Protein AF-A0A3B9YWQ5-F1 (afdb_monomer)

Structure (mmCIF, N/CA/C/O backbone):
data_AF-A0A3B9YWQ5-F1
#
_entry.id   AF-A0A3B9YWQ5-F1
#
loop_
_atom_site.group_PDB
_atom_site.id
_atom_site.type_symbol
_atom_site.label_atom_id
_atom_site.label_alt_id
_atom_site.label_comp_id
_atom_site.label_asym_id
_atom_site.label_entity_id
_atom_site.label_seq_id
_atom_site.pdbx_PDB_ins_code
_atom_site.Cartn_x
_atom_site.Cartn_y
_atom_site.Cartn_z
_atom_site.occupancy
_atom_site.B_iso_or_equiv
_atom_site.auth_seq_id
_atom_site.auth_comp_id
_atom_site.auth_asym_id
_atom_site.auth_atom_id
_atom_site.pdbx_PDB_model_num
ATOM 1 N N . MET A 1 1 ? -6.823 3.991 -15.398 1.00 56.53 1 MET A N 1
ATOM 2 C CA . MET A 1 1 ? -6.023 3.586 -14.223 1.00 56.53 1 MET A CA 1
ATOM 3 C C . MET A 1 1 ? -4.912 4.596 -13.905 1.00 56.53 1 MET A C 1
ATOM 5 O O . MET A 1 1 ? -4.985 5.203 -12.850 1.00 56.53 1 MET A O 1
ATOM 9 N N . LEU A 1 2 ? -3.981 4.933 -14.814 1.00 59.31 2 LEU A N 1
ATOM 10 C CA . LEU A 1 2 ? -2.810 5.796 -14.502 1.00 59.31 2 LEU A CA 1
ATOM 11 C C . LEU A 1 2 ? -3.069 7.268 -14.084 1.00 59.31 2 LEU A C 1
ATOM 13 O O . LEU A 1 2 ? -2.162 7.920 -13.563 1.00 59.31 2 LEU A O 1
ATOM 17 N N . TYR A 1 3 ? -4.261 7.825 -14.315 1.00 56.19 3 TYR A N 1
ATOM 18 C CA . TYR A 1 3 ? -4.579 9.223 -13.972 1.00 56.19 3 TYR A CA 1
ATOM 19 C C . TYR A 1 3 ? -4.805 9.450 -12.472 1.00 56.19 3 TYR A C 1
ATOM 21 O O . TYR A 1 3 ? -4.777 10.598 -12.041 1.00 56.19 3 TYR A O 1
ATOM 29 N N . LYS A 1 4 ? -4.998 8.382 -11.686 1.00 71.00 4 LYS A N 1
ATOM 30 C CA . LYS A 1 4 ? -5.155 8.483 -10.232 1.00 71.00 4 LYS A CA 1
ATOM 31 C C . LYS A 1 4 ? -3.826 8.685 -9.502 1.00 71.00 4 LYS A C 1
ATOM 33 O O . LYS A 1 4 ? -3.836 9.251 -8.422 1.00 71.00 4 LYS A O 1
ATOM 38 N N . PHE A 1 5 ? -2.703 8.274 -10.090 1.00 80.94 5 PHE A N 1
ATOM 39 C CA . PHE A 1 5 ? -1.398 8.373 -9.442 1.00 80.94 5 PHE A CA 1
ATOM 40 C C . PHE A 1 5 ? -0.814 9.788 -9.472 1.00 80.94 5 PHE A C 1
ATOM 42 O O . PHE A 1 5 ? -0.883 10.456 -10.519 1.00 80.94 5 PHE A O 1
ATOM 49 N N . PRO A 1 6 ? -0.097 10.188 -8.406 1.00 86.69 6 PRO A N 1
ATOM 50 C CA . PRO A 1 6 ? 0.870 11.271 -8.488 1.00 86.69 6 PRO A CA 1
ATOM 51 C C . PRO A 1 6 ? 1.953 10.961 -9.537 1.00 86.69 6 PRO A C 1
ATOM 53 O O . PRO A 1 6 ? 2.222 9.789 -9.827 1.00 86.69 6 PRO A O 1
ATOM 56 N N . PRO A 1 7 ? 2.619 11.983 -10.107 1.00 87.00 7 PRO A N 1
ATOM 57 C CA . PRO A 1 7 ? 3.565 11.793 -11.209 1.00 87.00 7 PRO A CA 1
ATOM 58 C C . PRO A 1 7 ? 4.675 10.764 -10.941 1.00 87.00 7 PRO A C 1
ATOM 60 O O . PRO A 1 7 ? 5.024 10.020 -11.854 1.00 87.00 7 PRO A O 1
ATOM 63 N N . ALA A 1 8 ? 5.193 10.691 -9.710 1.00 85.94 8 ALA A N 1
ATOM 64 C CA . ALA A 1 8 ? 6.236 9.736 -9.326 1.00 85.94 8 ALA A CA 1
ATOM 65 C C . ALA A 1 8 ? 5.737 8.279 -9.376 1.00 85.94 8 ALA A C 1
ATOM 67 O O . ALA A 1 8 ? 6.313 7.455 -10.081 1.00 85.94 8 ALA A O 1
ATOM 68 N N . ALA A 1 9 ? 4.607 7.985 -8.723 1.00 89.81 9 ALA A N 1
ATOM 69 C CA . ALA A 1 9 ? 3.995 6.653 -8.728 1.00 89.81 9 ALA A CA 1
ATOM 70 C C . ALA A 1 9 ? 3.585 6.199 -10.140 1.00 89.81 9 ALA A C 1
ATOM 72 O O . ALA A 1 9 ? 3.694 5.025 -10.488 1.00 89.81 9 ALA A O 1
ATOM 73 N N . ARG A 1 10 ? 3.181 7.139 -11.005 1.00 92.06 10 ARG A N 1
ATOM 74 C CA . ARG A 1 10 ? 2.845 6.826 -12.399 1.00 92.06 10 ARG A CA 1
ATOM 75 C C . ARG A 1 10 ? 4.032 6.249 -13.172 1.00 92.06 10 ARG A C 1
ATOM 77 O O . ARG A 1 10 ? 3.827 5.350 -13.982 1.00 92.06 10 ARG A O 1
ATOM 84 N N . GLN A 1 11 ? 5.245 6.761 -12.958 1.00 90.75 11 GLN A N 1
ATOM 85 C CA . GLN A 1 11 ? 6.432 6.260 -13.659 1.00 90.75 11 GLN A CA 1
ATOM 86 C C . GLN A 1 11 ? 6.762 4.824 -13.246 1.00 90.75 11 GLN A C 1
ATOM 88 O O . GLN A 1 11 ? 7.055 4.005 -14.112 1.00 90.75 11 GLN A O 1
ATOM 93 N N . MET A 1 12 ? 6.622 4.507 -11.958 1.00 93.75 12 MET A N 1
ATOM 94 C CA . MET A 1 12 ? 6.827 3.159 -11.416 1.00 93.75 12 MET A CA 1
ATOM 95 C C . MET A 1 12 ? 5.827 2.167 -12.026 1.00 93.75 12 MET A C 1
ATOM 97 O O . MET A 1 12 ? 6.223 1.132 -12.555 1.00 93.75 12 MET A O 1
ATOM 101 N N . ALA A 1 13 ? 4.540 2.538 -12.065 1.00 92.06 13 ALA A N 1
ATOM 102 C CA . ALA A 1 13 ? 3.491 1.725 -12.682 1.00 92.06 13 ALA A CA 1
ATOM 103 C C . ALA A 1 13 ? 3.719 1.496 -14.189 1.00 92.06 13 ALA A C 1
ATOM 105 O O . ALA A 1 13 ? 3.474 0.404 -14.688 1.00 92.06 13 ALA A O 1
ATOM 106 N N . ILE A 1 14 ? 4.202 2.509 -14.923 1.00 91.56 14 ILE A N 1
ATOM 107 C CA . ILE A 1 14 ? 4.552 2.365 -16.349 1.00 91.56 14 ILE A CA 1
ATOM 108 C C . ILE A 1 14 ? 5.772 1.454 -16.528 1.00 91.56 14 ILE A C 1
ATOM 110 O O . ILE A 1 14 ? 5.808 0.663 -17.467 1.00 91.56 14 ILE A O 1
ATOM 114 N N . ALA A 1 15 ? 6.769 1.565 -15.648 1.00 92.62 15 ALA A N 1
ATOM 115 C CA . ALA A 1 15 ? 7.960 0.724 -15.678 1.00 92.62 15 ALA A CA 1
ATOM 116 C C . ALA A 1 15 ? 7.677 -0.727 -15.251 1.00 92.62 15 ALA A C 1
ATOM 118 O O . ALA A 1 15 ? 8.461 -1.615 -15.580 1.00 92.62 15 ALA A O 1
ATOM 119 N N . GLY A 1 16 ? 6.587 -0.967 -14.511 1.00 94.00 16 GLY A N 1
ATOM 120 C CA . GLY A 1 16 ? 6.260 -2.270 -13.926 1.00 94.00 16 GLY A CA 1
ATOM 121 C C . GLY A 1 16 ? 7.255 -2.714 -12.848 1.00 94.00 16 GLY A C 1
ATOM 122 O O . GLY A 1 16 ? 7.347 -3.908 -12.548 1.00 94.00 16 GLY A O 1
ATOM 123 N N . ARG A 1 17 ? 8.014 -1.761 -12.289 1.00 95.81 17 ARG A N 1
ATOM 124 C CA . ARG A 1 17 ? 9.094 -1.988 -11.328 1.00 95.81 17 ARG A CA 1
ATOM 125 C C . ARG A 1 17 ? 9.033 -0.992 -10.176 1.00 95.81 17 ARG A C 1
ATOM 127 O O . 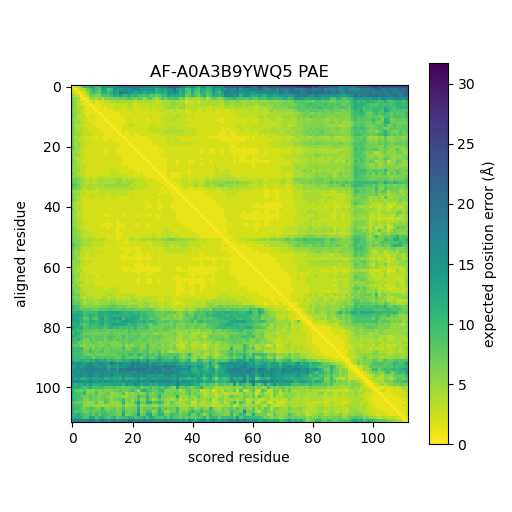ARG A 1 17 ? 8.726 0.178 -10.390 1.00 95.81 17 ARG A O 1
ATOM 134 N N . ILE A 1 18 ? 9.399 -1.454 -8.980 1.00 96.88 18 ILE A N 1
ATOM 135 C CA . ILE A 1 18 ? 9.614 -0.609 -7.796 1.00 96.88 18 ILE A CA 1
ATOM 136 C C . ILE A 1 18 ? 11.00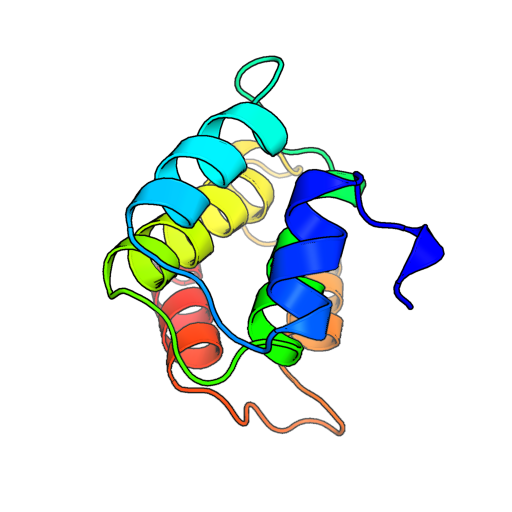2 -0.911 -7.227 1.00 96.88 18 ILE A C 1
ATOM 138 O O . ILE A 1 18 ? 11.271 -2.029 -6.802 1.00 96.88 18 ILE A O 1
ATOM 142 N N . THR A 1 19 ? 11.890 0.078 -7.223 1.00 97.19 19 THR A N 1
ATOM 143 C CA . THR A 1 19 ? 13.231 -0.010 -6.623 1.00 97.19 19 THR A CA 1
ATOM 144 C C . THR A 1 19 ? 13.228 0.414 -5.151 1.00 97.19 19 THR A C 1
ATOM 146 O O . THR A 1 19 ? 12.255 0.984 -4.660 1.00 97.19 19 THR A O 1
ATOM 149 N N . SER A 1 20 ? 14.334 0.205 -4.435 1.00 96.12 20 SER A N 1
ATOM 150 C CA . SER A 1 20 ? 14.491 0.683 -3.053 1.00 96.12 20 SER A CA 1
ATOM 151 C C . SER A 1 20 ? 14.296 2.203 -2.910 1.00 96.12 20 SER A C 1
ATOM 153 O O . SER A 1 20 ? 13.673 2.664 -1.954 1.00 96.12 20 SER A O 1
ATOM 155 N 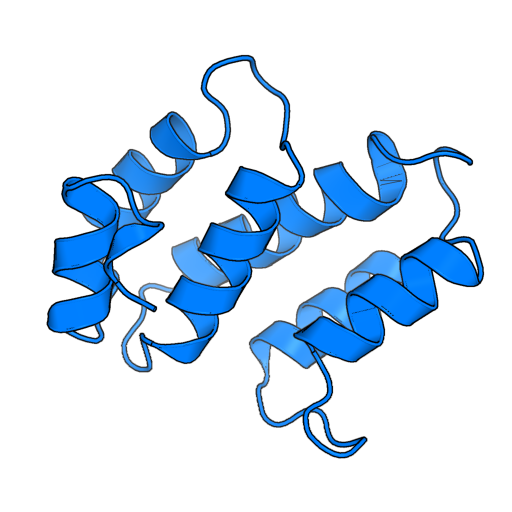N . ASP A 1 21 ? 14.777 2.992 -3.876 1.00 96.38 21 ASP A N 1
ATOM 156 C CA . ASP A 1 21 ? 14.621 4.455 -3.879 1.00 96.38 21 ASP A CA 1
ATOM 157 C C . ASP A 1 21 ? 13.167 4.868 -4.153 1.00 96.38 21 ASP A C 1
ATOM 159 O O . ASP A 1 21 ? 12.659 5.842 -3.578 1.00 96.38 21 ASP A O 1
ATOM 163 N N . ASP A 1 22 ? 12.465 4.089 -4.979 1.00 96.94 22 ASP A N 1
ATOM 164 C CA . ASP A 1 22 ? 11.034 4.267 -5.211 1.00 96.94 22 ASP A CA 1
ATOM 165 C C . ASP A 1 22 ? 10.245 4.020 -3.922 1.00 96.94 22 ASP A C 1
ATOM 167 O O . ASP A 1 22 ? 9.372 4.819 -3.592 1.00 96.94 22 ASP A O 1
ATOM 171 N N . VAL A 1 23 ? 10.593 2.994 -3.132 1.00 96.69 23 VAL A N 1
ATOM 172 C CA . VAL A 1 23 ? 9.950 2.718 -1.831 1.00 96.69 23 VAL A CA 1
ATOM 173 C C . VAL A 1 23 ? 10.094 3.903 -0.870 1.00 96.69 23 VAL A C 1
ATOM 175 O O . VAL A 1 23 ? 9.123 4.292 -0.219 1.00 96.69 23 VAL A O 1
ATOM 178 N N . LEU A 1 24 ? 11.273 4.532 -0.800 1.00 95.50 24 LEU A N 1
ATOM 179 C CA . LEU A 1 24 ? 11.487 5.722 0.037 1.00 95.50 24 LEU A CA 1
ATOM 180 C C . LEU A 1 24 ? 10.641 6.915 -0.420 1.00 95.50 24 LEU A C 1
ATOM 182 O O . LEU A 1 24 ? 10.166 7.703 0.403 1.00 95.50 24 LEU A O 1
ATOM 186 N N . THR A 1 25 ? 10.451 7.051 -1.729 1.00 95.62 25 THR A N 1
ATOM 187 C CA . THR A 1 25 ? 9.585 8.076 -2.316 1.00 95.62 25 THR A CA 1
ATOM 188 C C . THR A 1 25 ? 8.117 7.785 -2.016 1.00 95.62 25 THR A C 1
ATOM 190 O O . THR A 1 25 ? 7.387 8.684 -1.599 1.00 95.62 25 THR A O 1
ATOM 193 N N . LEU A 1 26 ? 7.697 6.527 -2.159 1.00 95.94 26 LEU A N 1
ATOM 194 C CA . LEU A 1 26 ? 6.335 6.076 -1.897 1.00 95.94 26 LEU A CA 1
ATOM 195 C C . LEU A 1 26 ? 5.958 6.253 -0.428 1.00 95.94 26 LEU A C 1
ATOM 197 O O . LEU A 1 26 ? 4.882 6.773 -0.169 1.00 95.94 26 LEU A O 1
ATOM 201 N N . ARG A 1 27 ? 6.858 5.967 0.525 1.00 95.12 27 ARG A N 1
ATOM 202 C CA . ARG A 1 27 ? 6.622 6.242 1.957 1.00 95.12 27 ARG A CA 1
ATOM 203 C C . ARG A 1 27 ? 6.224 7.693 2.222 1.00 95.12 27 ARG A C 1
ATOM 205 O O . ARG A 1 27 ? 5.273 7.945 2.949 1.00 95.12 27 ARG A O 1
ATOM 212 N N . LYS A 1 28 ? 6.921 8.653 1.611 1.00 94.38 28 LYS A N 1
ATOM 213 C CA . LYS A 1 28 ? 6.613 10.087 1.774 1.00 94.38 28 LYS A CA 1
ATOM 214 C C . LYS A 1 28 ? 5.308 10.488 1.092 1.00 94.38 28 LYS A C 1
ATOM 216 O O . LYS A 1 28 ? 4.668 11.442 1.514 1.00 94.38 28 LYS A O 1
ATOM 221 N N . LEU A 1 29 ? 4.971 9.801 0.006 1.00 93.38 29 LEU A N 1
ATOM 222 C CA . LEU A 1 29 ? 3.803 10.088 -0.816 1.00 93.38 29 LEU A CA 1
ATOM 223 C C . LEU A 1 29 ? 2.518 9.545 -0.195 1.00 93.38 29 LEU A C 1
ATOM 225 O O . LEU A 1 29 ? 1.494 10.197 -0.345 1.00 93.38 29 LEU A O 1
ATOM 229 N N . VAL A 1 30 ? 2.577 8.385 0.465 1.00 94.00 30 VAL A N 1
ATOM 230 C CA . VAL A 1 30 ? 1.403 7.731 1.064 1.00 94.00 30 VAL A CA 1
ATOM 231 C C . VAL A 1 30 ? 1.171 8.111 2.524 1.00 94.00 30 VAL A C 1
ATOM 233 O O . VAL A 1 30 ? 0.060 7.935 2.986 1.00 94.00 30 VAL A O 1
ATOM 236 N N . TYR A 1 31 ? 2.173 8.673 3.216 1.00 93.38 31 TYR A N 1
ATOM 237 C CA . TYR A 1 31 ? 2.046 9.222 4.576 1.00 93.38 31 TYR A CA 1
ATOM 238 C C . TYR A 1 31 ? 2.360 10.732 4.647 1.00 93.38 31 TYR A C 1
ATOM 240 O O . TYR A 1 31 ? 3.197 11.147 5.460 1.00 93.38 31 TYR A O 1
ATOM 248 N N . PRO A 1 32 ? 1.754 11.599 3.817 1.00 91.94 32 PRO A N 1
ATOM 249 C CA . PRO A 1 32 ? 2.077 13.027 3.827 1.00 91.94 32 PRO A CA 1
ATOM 250 C C . PRO A 1 32 ? 1.719 13.708 5.160 1.00 91.94 32 PRO A C 1
ATOM 252 O O . PRO A 1 32 ? 2.355 14.692 5.538 1.00 91.94 32 PRO A O 1
ATOM 255 N N . ASP A 1 33 ? 0.730 13.178 5.882 1.00 90.81 33 ASP A N 1
ATOM 256 C CA . ASP A 1 33 ? 0.243 13.657 7.180 1.00 90.81 33 ASP A CA 1
ATOM 257 C C . ASP A 1 33 ? 0.408 12.617 8.310 1.00 90.81 33 ASP A C 1
ATOM 259 O O . ASP A 1 33 ? -0.100 12.804 9.419 1.00 90.81 33 ASP A O 1
ATOM 263 N N . GLY A 1 34 ? 1.141 11.530 8.043 1.00 92.31 34 GLY A N 1
ATOM 264 C CA . GLY A 1 34 ? 1.330 10.416 8.975 1.00 92.31 34 GLY A CA 1
ATOM 265 C C . GLY A 1 34 ? 0.145 9.449 9.066 1.00 92.31 34 GLY A C 1
ATOM 266 O O . GLY A 1 34 ? 0.151 8.589 9.943 1.00 92.31 34 GLY A O 1
ATOM 267 N N . LYS A 1 35 ? -0.855 9.568 8.187 1.00 93.94 35 LYS A N 1
ATOM 268 C CA . LYS A 1 35 ? -1.981 8.637 8.053 1.00 93.94 35 LYS A CA 1
ATOM 269 C C . LYS A 1 35 ? -2.086 8.130 6.616 1.00 93.94 35 LYS A C 1
ATOM 271 O O . LYS A 1 35 ? -1.385 8.617 5.739 1.00 93.94 35 LYS A O 1
ATOM 276 N N . ILE A 1 36 ? -2.945 7.132 6.411 1.00 95.12 36 ILE A N 1
ATOM 277 C CA . ILE A 1 36 ? -3.273 6.585 5.094 1.00 95.12 36 ILE A CA 1
ATOM 278 C C . ILE A 1 36 ? -4.741 6.899 4.817 1.00 95.12 36 ILE A C 1
ATOM 280 O O . ILE A 1 36 ? -5.644 6.435 5.505 1.00 95.12 36 ILE A O 1
ATOM 284 N N . SER A 1 37 ? -5.007 7.680 3.786 1.00 92.62 37 SER A N 1
ATOM 285 C CA . SER A 1 37 ? -6.351 7.862 3.254 1.00 92.62 37 SER A CA 1
ATOM 286 C C . SER A 1 37 ? -6.753 6.688 2.360 1.00 92.62 37 SER A C 1
ATOM 288 O O . SER A 1 37 ? -5.915 5.970 1.811 1.00 92.62 37 SER A O 1
ATOM 290 N N . GLN A 1 38 ? -8.055 6.548 2.104 1.00 89.94 38 GLN A N 1
ATOM 291 C CA . GLN A 1 38 ? -8.557 5.560 1.143 1.00 89.94 38 GLN A CA 1
ATOM 292 C C . GLN A 1 38 ? -7.940 5.741 -0.255 1.00 89.94 38 GLN A C 1
ATOM 294 O O . GLN A 1 38 ? -7.668 4.766 -0.943 1.00 89.94 38 GLN A O 1
ATOM 299 N N . THR A 1 39 ? -7.665 6.984 -0.667 1.00 90.69 39 THR A N 1
ATOM 300 C CA . THR A 1 39 ? -7.033 7.251 -1.970 1.00 90.69 39 THR A CA 1
ATOM 301 C C . THR A 1 39 ? -5.589 6.744 -2.016 1.00 90.69 39 THR A C 1
ATOM 303 O O . THR A 1 39 ? -5.159 6.221 -3.041 1.00 90.69 39 THR A O 1
ATOM 306 N N . GLU A 1 40 ? -4.841 6.867 -0.919 1.00 93.94 40 GLU A N 1
ATOM 307 C CA . GLU A 1 40 ? -3.472 6.348 -0.827 1.00 93.94 40 GLU A CA 1
ATOM 308 C C . GLU A 1 40 ? -3.457 4.820 -0.748 1.00 93.94 40 GLU A C 1
ATOM 310 O O . GLU A 1 40 ? -2.641 4.190 -1.420 1.00 93.94 40 GLU A O 1
ATOM 315 N N . ALA A 1 41 ? -4.401 4.215 -0.020 1.00 92.12 41 ALA A N 1
ATOM 316 C CA . ALA A 1 41 ? -4.579 2.765 0.007 1.00 92.12 41 ALA A CA 1
ATOM 317 C C . ALA A 1 41 ? -4.883 2.201 -1.396 1.00 92.12 41 ALA A C 1
ATOM 319 O O . ALA A 1 41 ? -4.234 1.246 -1.829 1.00 92.12 41 ALA A O 1
ATOM 320 N N . ASP A 1 42 ? -5.785 2.842 -2.151 1.00 89.88 42 ASP A N 1
ATOM 321 C CA . ASP A 1 42 ? -6.071 2.486 -3.548 1.00 89.88 42 ASP A CA 1
ATOM 322 C C . ASP A 1 42 ? -4.795 2.542 -4.412 1.00 89.88 42 ASP A C 1
ATOM 324 O O . ASP A 1 42 ? -4.552 1.663 -5.240 1.00 89.88 42 ASP A O 1
ATOM 328 N N . TRP A 1 43 ? -3.941 3.559 -4.230 1.00 92.31 43 TRP A N 1
ATOM 329 C CA . TRP A 1 43 ? -2.677 3.651 -4.970 1.00 92.31 43 TRP A CA 1
ATOM 330 C C . TRP A 1 43 ? -1.722 2.508 -4.643 1.00 92.31 43 TRP A C 1
ATOM 332 O O . TRP A 1 43 ? -1.058 2.000 -5.548 1.00 92.31 43 TRP A O 1
ATOM 342 N N . ILE A 1 44 ? -1.646 2.105 -3.374 1.00 93.25 44 ILE A N 1
ATOM 343 C CA . ILE A 1 44 ? -0.794 1.000 -2.929 1.00 93.25 44 ILE A CA 1
ATOM 344 C C . ILE A 1 44 ? -1.234 -0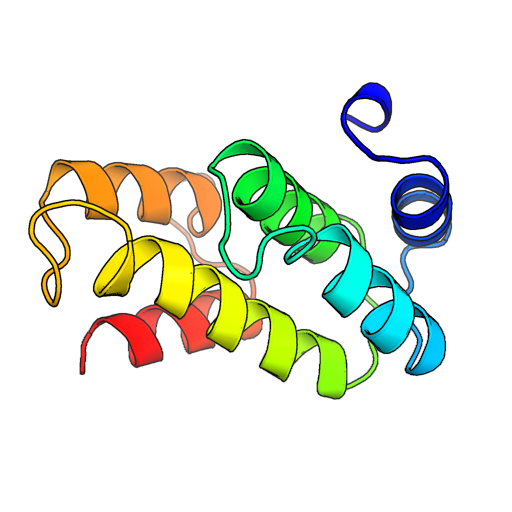.311 -3.594 1.00 93.25 44 ILE A C 1
ATOM 346 O O . ILE A 1 44 ? -0.389 -1.027 -4.136 1.00 93.25 44 ILE A O 1
ATOM 350 N N . PHE A 1 45 ? -2.540 -0.593 -3.644 1.00 90.88 45 PHE A N 1
ATOM 351 C CA . PHE A 1 45 ? -3.070 -1.763 -4.351 1.00 90.88 45 PHE A CA 1
ATOM 352 C C . PHE A 1 45 ? -2.806 -1.721 -5.859 1.00 90.88 45 PHE A C 1
ATOM 354 O O . PHE A 1 45 ? -2.314 -2.691 -6.435 1.00 90.88 45 PHE A O 1
ATOM 361 N N . GLU A 1 46 ? -3.077 -0.592 -6.509 1.00 89.69 46 GLU A N 1
ATOM 362 C CA . GLU A 1 46 ? -2.886 -0.457 -7.956 1.00 89.69 46 GLU A CA 1
ATOM 363 C C . GLU A 1 46 ? -1.402 -0.572 -8.355 1.00 89.69 46 GLU A C 1
ATOM 365 O O . GLU 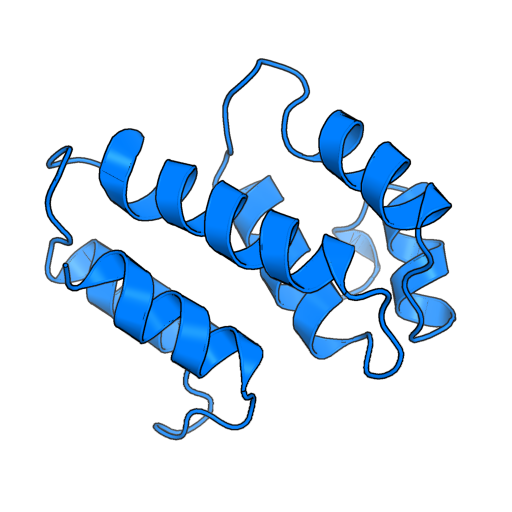A 1 46 ? -1.080 -1.189 -9.371 1.00 89.69 46 GLU A O 1
ATOM 370 N N . LEU A 1 47 ? -0.473 -0.042 -7.548 1.00 91.94 47 LEU A N 1
ATOM 371 C CA . LEU A 1 47 ? 0.970 -0.234 -7.750 1.00 91.94 47 LEU A CA 1
ATOM 372 C C . LEU A 1 47 ? 1.385 -1.691 -7.555 1.00 91.94 47 LEU A C 1
ATOM 374 O O . LEU A 1 47 ? 2.176 -2.218 -8.337 1.00 91.94 47 LEU A O 1
ATOM 378 N N . ASN A 1 48 ? 0.836 -2.352 -6.534 1.00 91.75 48 ASN A N 1
ATOM 379 C CA . ASN A 1 48 ? 1.084 -3.766 -6.281 1.00 91.75 48 ASN A CA 1
ATOM 380 C C . ASN A 1 48 ? 0.667 -4.631 -7.479 1.00 91.75 48 ASN A C 1
ATOM 382 O O . ASN A 1 48 ? 1.390 -5.562 -7.837 1.00 91.75 48 ASN A O 1
ATOM 386 N N . HIS A 1 49 ? -0.454 -4.286 -8.118 1.00 88.31 49 HIS A N 1
ATOM 387 C CA . HIS A 1 49 ? -0.945 -4.958 -9.318 1.00 88.31 49 HIS A CA 1
ATOM 388 C C . HIS A 1 49 ? -0.117 -4.633 -10.571 1.00 88.31 49 HIS A C 1
ATOM 390 O O . HIS A 1 49 ? 0.176 -5.523 -11.367 1.00 88.31 49 HIS A O 1
ATOM 396 N N . ALA A 1 50 ? 0.277 -3.370 -10.751 1.00 89.50 50 ALA A N 1
ATOM 397 C CA . ALA A 1 50 ? 1.018 -2.928 -11.931 1.00 89.50 50 ALA A CA 1
ATOM 398 C C . ALA A 1 50 ? 2.483 -3.402 -11.953 1.00 89.50 50 ALA A C 1
ATOM 400 O O . ALA A 1 50 ? 3.061 -3.543 -13.031 1.00 89.50 50 ALA A O 1
ATOM 401 N N . CYS A 1 51 ? 3.089 -3.637 -10.785 1.00 90.88 51 CYS A N 1
ATOM 402 C CA . CYS A 1 51 ? 4.515 -3.930 -10.661 1.00 90.88 51 CYS A CA 1
ATOM 403 C C . CYS A 1 51 ? 4.775 -5.376 -10.217 1.00 90.88 51 CYS A C 1
ATOM 405 O O . CYS A 1 51 ? 4.441 -5.769 -9.096 1.00 90.88 51 CYS A O 1
ATOM 407 N N . GLY A 1 52 ? 5.427 -6.146 -11.094 1.00 87.94 52 GLY A N 1
ATOM 408 C CA . GLY A 1 52 ? 5.845 -7.527 -10.825 1.00 87.94 52 GLY A CA 1
ATOM 409 C C . GLY A 1 52 ? 7.294 -7.666 -10.347 1.00 87.94 52 GLY A C 1
ATOM 410 O O . GLY A 1 52 ? 7.618 -8.648 -9.687 1.00 87.94 52 GLY A O 1
ATOM 411 N N . ASP A 1 53 ? 8.154 -6.691 -10.656 1.00 93.19 53 ASP A N 1
ATOM 412 C CA . ASP A 1 53 ? 9.566 -6.662 -10.253 1.00 93.19 53 ASP A CA 1
ATOM 413 C C . ASP A 1 53 ? 9.772 -5.593 -9.173 1.00 93.19 53 ASP A C 1
ATOM 415 O O . ASP A 1 53 ? 9.856 -4.400 -9.464 1.00 93.19 53 ASP A O 1
ATOM 419 N N . VAL A 1 54 ? 9.768 -6.002 -7.907 1.00 95.44 54 VAL A N 1
ATOM 420 C CA . VAL A 1 54 ? 9.764 -5.075 -6.771 1.00 95.44 54 VAL A CA 1
ATOM 421 C C . VAL A 1 54 ? 10.860 -5.410 -5.770 1.00 95.44 54 VAL A C 1
ATOM 423 O O . VAL A 1 54 ? 11.147 -6.577 -5.501 1.00 95.44 54 VAL A O 1
ATOM 426 N N . ASP A 1 55 ? 11.450 -4.371 -5.189 1.00 97.19 55 ASP A N 1
ATOM 427 C CA . ASP A 1 55 ? 12.3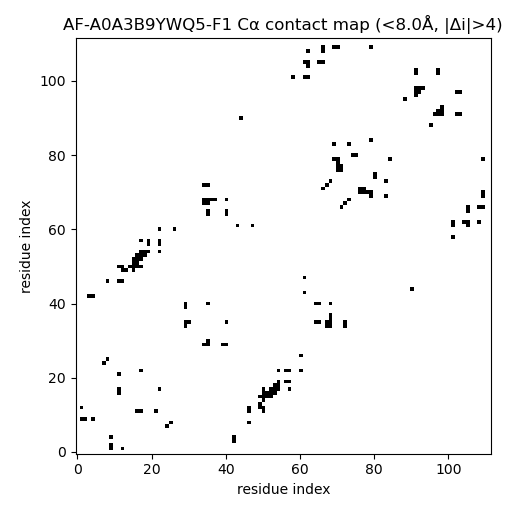46 -4.493 -4.047 1.00 97.19 55 ASP A CA 1
ATOM 428 C C . ASP A 1 55 ? 11.601 -5.082 -2.828 1.00 97.19 55 ASP A C 1
ATOM 430 O O . ASP A 1 55 ? 10.440 -4.728 -2.603 1.00 97.19 55 ASP A O 1
ATOM 434 N N . PRO A 1 56 ? 12.229 -5.936 -1.998 1.00 94.25 56 PRO A N 1
ATOM 435 C CA . PRO A 1 56 ? 11.585 -6.500 -0.810 1.00 94.25 56 PRO A CA 1
ATOM 436 C C . PRO A 1 56 ? 11.005 -5.462 0.161 1.00 94.25 56 PRO A C 1
ATOM 438 O O . PRO A 1 56 ? 9.995 -5.736 0.810 1.00 94.25 56 PRO A O 1
ATOM 441 N N . ALA A 1 57 ? 11.585 -4.258 0.240 1.00 95.44 57 ALA A N 1
ATOM 442 C CA . ALA A 1 57 ? 11.063 -3.182 1.080 1.00 95.44 57 ALA A CA 1
ATOM 443 C C . ALA A 1 57 ? 9.668 -2.700 0.638 1.00 95.44 57 ALA A C 1
ATOM 445 O O . ALA A 1 57 ? 8.934 -2.128 1.448 1.00 95.44 57 ALA A O 1
ATOM 446 N N . TRP A 1 58 ? 9.278 -2.952 -0.619 1.00 96.62 58 TRP A N 1
ATOM 447 C CA . TRP A 1 58 ? 7.917 -2.704 -1.092 1.00 96.62 58 TRP A CA 1
ATOM 448 C C . TRP A 1 58 ? 6.902 -3.577 -0.357 1.00 96.62 58 TRP A C 1
ATOM 450 O O . TRP A 1 58 ? 5.886 -3.056 0.087 1.00 96.62 58 TRP A O 1
ATOM 460 N N . SER A 1 59 ? 7.175 -4.876 -0.184 1.00 92.88 59 SER A N 1
ATOM 461 C CA . SER A 1 59 ? 6.264 -5.782 0.530 1.00 92.88 59 SER A CA 1
ATOM 462 C C . SER A 1 59 ? 6.057 -5.335 1.977 1.00 92.88 59 SER A C 1
ATOM 464 O O . SER A 1 59 ? 4.927 -5.307 2.454 1.00 92.88 59 SER A O 1
ATOM 466 N N . THR A 1 60 ? 7.127 -4.890 2.646 1.00 94.38 60 THR A N 1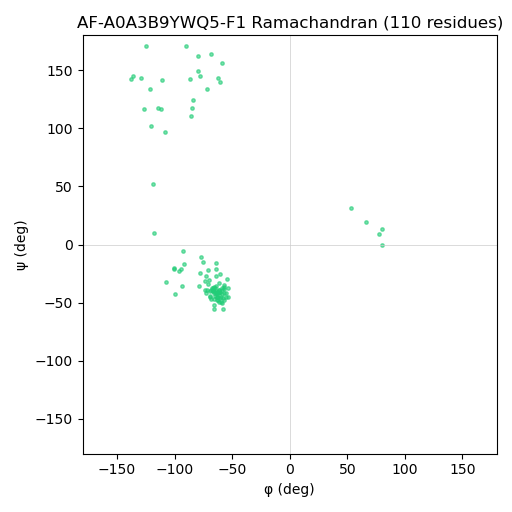
ATOM 467 C CA . THR A 1 60 ? 7.030 -4.318 3.996 1.00 94.38 60 THR A CA 1
ATOM 468 C C . THR A 1 60 ? 6.128 -3.086 4.021 1.00 94.38 60 THR A C 1
ATOM 470 O O . THR A 1 60 ? 5.219 -3.028 4.840 1.00 94.38 60 THR A O 1
ATOM 473 N N . LEU A 1 61 ? 6.333 -2.127 3.109 1.00 95.38 61 LEU A N 1
ATOM 474 C CA . LEU A 1 61 ? 5.484 -0.934 3.022 1.00 95.38 61 LEU A CA 1
ATOM 475 C C . LEU A 1 61 ? 4.023 -1.286 2.710 1.00 95.38 61 LEU A C 1
ATOM 477 O O . LEU A 1 61 ? 3.121 -0.694 3.291 1.00 95.38 61 LEU A O 1
ATOM 481 N N . PHE A 1 62 ? 3.795 -2.232 1.800 1.00 94.31 62 PHE A N 1
ATOM 482 C CA . PHE A 1 62 ? 2.462 -2.673 1.397 1.00 94.31 62 PHE A CA 1
ATOM 483 C C . PHE A 1 62 ? 1.667 -3.206 2.594 1.00 94.31 62 PHE A C 1
ATOM 485 O O . PHE A 1 62 ? 0.545 -2.763 2.830 1.00 94.31 62 PHE A O 1
ATOM 492 N N . VAL A 1 63 ? 2.262 -4.115 3.371 1.00 92.94 63 VAL A N 1
ATOM 493 C CA . VAL A 1 63 ? 1.612 -4.704 4.550 1.00 92.94 63 VAL A CA 1
ATOM 494 C C . VAL A 1 63 ? 1.435 -3.665 5.657 1.00 92.94 63 VAL A C 1
ATOM 496 O O . VAL A 1 63 ? 0.341 -3.549 6.201 1.00 9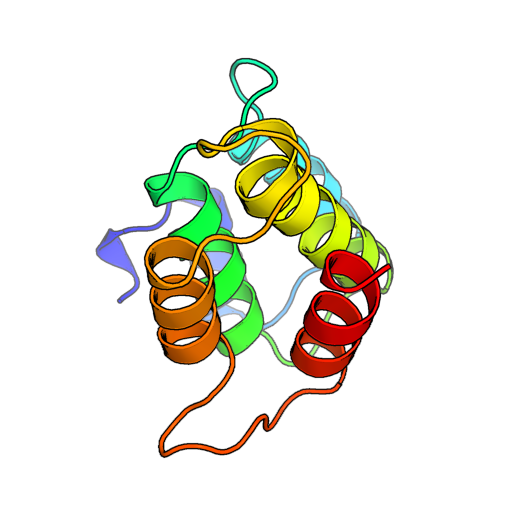2.94 63 VAL A O 1
ATOM 499 N N . GLU A 1 64 ? 2.475 -2.884 5.961 1.00 94.06 64 GLU A N 1
ATOM 500 C CA . GLU A 1 64 ? 2.458 -1.846 7.002 1.00 94.06 64 GLU A CA 1
ATOM 501 C C . GLU A 1 64 ? 1.355 -0.811 6.746 1.00 94.06 64 GLU A C 1
ATOM 503 O O . GLU A 1 64 ? 0.459 -0.643 7.570 1.00 94.06 64 GLU A O 1
ATOM 508 N N . ALA A 1 65 ? 1.352 -0.185 5.567 1.00 95.06 65 ALA A N 1
ATOM 509 C CA . ALA A 1 65 ? 0.419 0.892 5.250 1.00 95.06 65 ALA A CA 1
ATOM 510 C C . ALA A 1 65 ? -1.035 0.433 5.176 1.00 95.06 65 ALA A C 1
ATOM 512 O O . ALA A 1 65 ? -1.936 1.130 5.646 1.00 95.06 65 ALA A O 1
ATOM 513 N N . LEU A 1 66 ? -1.284 -0.749 4.616 1.00 93.69 66 LEU A N 1
ATOM 514 C CA . LEU A 1 66 ? -2.643 -1.271 4.549 1.00 93.69 66 LEU A CA 1
ATOM 515 C C . LEU A 1 66 ? -3.127 -1.762 5.915 1.00 93.69 66 LEU A C 1
ATOM 517 O O . LEU A 1 66 ? -4.305 -1.601 6.211 1.00 93.69 66 LEU A O 1
ATOM 521 N N . THR A 1 67 ? -2.244 -2.265 6.781 1.00 90.19 67 THR A N 1
ATOM 522 C CA . THR A 1 67 ? -2.598 -2.581 8.175 1.00 90.19 67 THR A CA 1
ATOM 523 C C . THR A 1 67 ? -2.933 -1.312 8.952 1.00 90.19 67 THR A C 1
ATOM 525 O O . THR A 1 67 ? -3.982 -1.250 9.594 1.00 90.19 67 THR A O 1
ATOM 528 N N . ASP A 1 68 ? -2.110 -0.267 8.834 1.00 92.31 68 ASP A N 1
ATOM 529 C CA . ASP A 1 68 ? -2.376 1.033 9.450 1.00 92.31 68 ASP A CA 1
ATOM 530 C C . ASP A 1 68 ? -3.739 1.583 9.041 1.00 92.31 68 ASP A C 1
ATOM 532 O O . ASP A 1 68 ? -4.502 2.052 9.886 1.00 92.31 68 ASP A O 1
ATOM 536 N N . PHE A 1 69 ? -4.062 1.503 7.753 1.00 92.25 69 PHE A N 1
ATOM 537 C CA . PHE A 1 69 ? -5.351 1.938 7.242 1.00 92.25 69 PHE A CA 1
ATOM 538 C C . PHE A 1 69 ? -6.506 1.076 7.771 1.00 92.25 69 PHE A C 1
ATOM 540 O O . PHE A 1 69 ? -7.453 1.595 8.364 1.00 92.25 69 PHE A O 1
ATOM 547 N N . LEU A 1 70 ? -6.424 -0.242 7.572 1.00 87.75 70 LEU A N 1
ATOM 548 C CA . LEU A 1 70 ? -7.533 -1.171 7.794 1.00 87.75 70 LEU A CA 1
ATOM 549 C C . LEU A 1 70 ? -7.831 -1.424 9.267 1.00 87.75 70 LEU A C 1
ATOM 551 O O . LEU A 1 70 ? -8.996 -1.551 9.635 1.00 87.75 70 LEU A O 1
ATOM 555 N N . VAL A 1 71 ? -6.786 -1.524 10.083 1.00 86.44 71 VAL A N 1
ATOM 556 C CA . VAL A 1 71 ? -6.886 -1.944 11.481 1.00 86.44 71 VAL A CA 1
ATOM 557 C C . VAL A 1 71 ? -6.862 -0.737 12.408 1.00 86.44 71 VAL A C 1
ATOM 559 O O . VAL A 1 71 ? -7.639 -0.684 13.356 1.00 86.44 71 VAL A O 1
ATOM 562 N N . TYR A 1 72 ? -5.990 0.243 12.163 1.00 87.25 72 TYR A N 1
ATOM 563 C CA . TYR A 1 72 ? -5.768 1.327 13.126 1.00 87.25 72 TYR A CA 1
ATOM 564 C C . TYR A 1 72 ? -6.496 2.633 12.793 1.00 87.25 72 TYR A C 1
ATOM 566 O O . TYR A 1 72 ? -6.702 3.448 13.693 1.00 87.25 72 TYR A O 1
ATOM 574 N N . GLN A 1 73 ? -6.894 2.855 11.538 1.00 89.88 73 GLN A N 1
ATOM 575 C CA . GLN A 1 73 ? -7.538 4.107 11.120 1.00 89.88 73 GLN A CA 1
ATOM 576 C C . GLN A 1 73 ? -9.033 3.965 10.837 1.00 89.88 73 GLN A C 1
ATOM 578 O O . GLN A 1 73 ? -9.775 4.919 11.081 1.00 89.88 73 GLN A O 1
ATOM 583 N N . MET A 1 74 ? -9.487 2.810 10.344 1.00 86.00 74 MET A N 1
ATOM 584 C CA . MET A 1 74 ? -10.912 2.553 10.150 1.00 86.00 74 MET A CA 1
ATOM 585 C C . MET A 1 74 ? -11.615 2.167 11.452 1.00 86.00 74 MET A C 1
ATOM 587 O O . MET A 1 74 ? -11.034 1.560 12.348 1.00 86.00 74 MET A O 1
ATOM 591 N N . GLU A 1 75 ? -12.898 2.517 11.540 1.00 79.81 75 GLU A N 1
ATOM 592 C CA . GLU A 1 75 ? -13.758 2.093 12.641 1.00 79.81 75 GLU A CA 1
ATOM 593 C C . GLU A 1 75 ? -14.391 0.722 12.337 1.00 79.81 75 GLU A C 1
ATOM 595 O O . GLU A 1 75 ? -14.791 0.474 11.192 1.00 79.81 75 GLU A O 1
ATOM 600 N N . PRO A 1 76 ? -14.546 -0.157 13.343 1.00 83.62 76 PRO A N 1
ATOM 601 C CA . PRO A 1 76 ? -14.000 -0.050 14.698 1.00 83.62 76 PRO A CA 1
ATOM 602 C C . PRO A 1 76 ? -12.478 -0.268 14.724 1.00 83.62 76 PRO A C 1
ATOM 604 O O . PRO A 1 76 ? -11.983 -1.239 14.161 1.00 83.62 76 PRO A O 1
ATOM 607 N N . GLN A 1 77 ? -11.736 0.590 15.428 1.00 79.69 77 GLN A N 1
ATOM 608 C CA . GLN A 1 77 ? -10.281 0.421 15.540 1.00 79.69 77 GLN A CA 1
ATOM 609 C C . GLN A 1 77 ?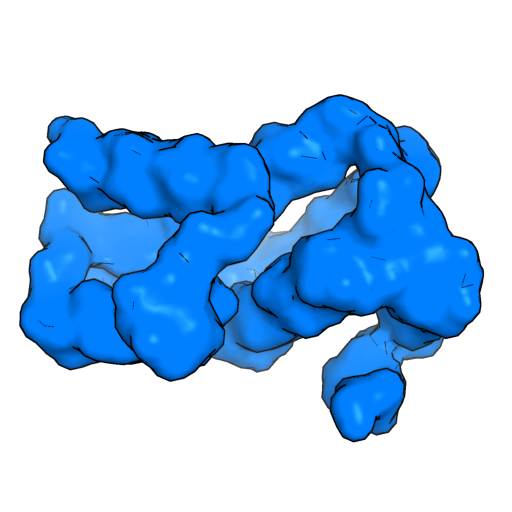 -9.906 -0.915 16.201 1.00 79.69 77 GLN A C 1
ATOM 611 O O . GLN A 1 77 ? -10.511 -1.337 17.189 1.00 79.69 77 GLN A O 1
ATOM 616 N N . GLY A 1 78 ? -8.867 -1.562 15.678 1.00 77.00 78 GLY A N 1
ATOM 617 C CA . GLY A 1 78 ? -8.353 -2.849 16.145 1.00 77.00 78 GLY A CA 1
ATOM 618 C C . GLY A 1 78 ? -9.142 -4.064 15.656 1.00 77.00 78 GLY A C 1
ATOM 619 O O . GLY A 1 78 ? -8.772 -5.183 15.995 1.00 77.00 78 GLY A O 1
ATOM 620 N N . TYR A 1 79 ? -10.208 -3.867 14.874 1.00 76.69 79 TYR A N 1
ATOM 621 C CA . TYR A 1 79 ? -11.025 -4.947 14.333 1.00 76.69 79 TYR A CA 1
ATOM 622 C C . TYR A 1 79 ? -11.386 -4.677 12.875 1.00 76.69 79 TYR A C 1
ATOM 624 O O . TYR A 1 79 ? -11.721 -3.563 12.481 1.00 76.69 79 TYR A O 1
ATOM 632 N N . LEU A 1 80 ? -11.406 -5.733 12.069 1.00 80.00 80 LEU A N 1
ATOM 633 C CA . LEU A 1 80 ? -11.949 -5.653 10.723 1.00 80.00 80 LEU A CA 1
ATOM 634 C C . LEU A 1 80 ? -13.468 -5.879 10.789 1.00 80.00 80 LEU A C 1
ATOM 636 O O . LEU A 1 80 ? -13.914 -6.982 11.100 1.00 80.00 80 LEU A O 1
ATOM 640 N N . SER A 1 81 ? -14.266 -4.838 10.537 1.00 82.44 81 SER A N 1
ATOM 641 C CA . SER A 1 81 ? -15.720 -4.985 10.363 1.00 82.44 81 SER A CA 1
ATOM 642 C C . SER A 1 81 ? -16.051 -5.736 9.070 1.00 82.44 81 SER A C 1
ATOM 644 O O . SER A 1 81 ? -15.219 -5.813 8.165 1.00 82.44 81 SER A O 1
ATOM 646 N N . ASP A 1 82 ? -17.285 -6.231 8.942 1.00 82.50 82 ASP A N 1
ATOM 647 C CA . ASP A 1 82 ? -17.758 -6.886 7.712 1.00 82.50 82 ASP A CA 1
ATOM 648 C C . ASP A 1 82 ? -17.640 -5.970 6.479 1.00 82.50 82 ASP A C 1
ATOM 650 O O . ASP A 1 82 ? -17.284 -6.427 5.388 1.00 82.50 82 ASP A O 1
ATOM 654 N N . ASP A 1 83 ? -17.876 -4.667 6.653 1.00 81.69 83 ASP A N 1
ATOM 655 C CA . ASP A 1 83 ? -17.742 -3.670 5.587 1.00 81.69 83 ASP A CA 1
ATOM 656 C C . ASP A 1 83 ? -16.269 -3.469 5.192 1.00 81.69 83 ASP A C 1
ATOM 658 O O . ASP A 1 83 ? -15.934 -3.492 4.003 1.00 81.69 83 ASP A O 1
ATOM 662 N N . ASN A 1 84 ? -15.365 -3.354 6.172 1.00 81.25 84 ASN A N 1
ATOM 663 C CA . ASN A 1 84 ? -13.925 -3.209 5.926 1.00 81.25 84 ASN A CA 1
ATOM 664 C C . ASN A 1 84 ? -13.337 -4.487 5.303 1.00 81.25 84 ASN A C 1
ATOM 666 O O . ASN A 1 84 ? -12.491 -4.418 4.409 1.00 81.25 84 ASN A O 1
ATOM 670 N N . ALA A 1 85 ? -13.819 -5.658 5.729 1.00 83.62 85 ALA A N 1
ATOM 671 C CA . ALA A 1 85 ? -13.459 -6.949 5.157 1.00 83.62 85 ALA A CA 1
ATOM 672 C C . ALA A 1 85 ? -13.940 -7.071 3.710 1.00 83.62 85 ALA A C 1
ATOM 674 O O . ALA A 1 85 ? -13.174 -7.483 2.842 1.00 83.62 85 ALA A O 1
ATOM 675 N N . SER A 1 86 ? -15.175 -6.655 3.423 1.00 82.75 86 SER A N 1
ATOM 676 C CA . SER A 1 86 ? -15.718 -6.635 2.061 1.00 82.75 86 SER A CA 1
ATOM 677 C C . SER A 1 86 ? -14.907 -5.714 1.146 1.00 82.75 86 SER A C 1
ATOM 679 O O . SER A 1 86 ? -14.609 -6.079 0.006 1.00 82.75 86 SER A O 1
ATOM 681 N N . TRP A 1 87 ? -14.492 -4.550 1.653 1.00 83.06 87 TRP A N 1
ATOM 682 C CA . TRP A 1 87 ? -13.611 -3.634 0.930 1.00 83.06 87 TRP A CA 1
ATOM 683 C C . TRP A 1 87 ? -12.232 -4.248 0.648 1.00 83.06 87 TRP A C 1
ATOM 685 O O . TRP A 1 87 ? -11.749 -4.167 -0.484 1.00 83.06 87 TRP A O 1
ATOM 695 N N . LEU A 1 88 ? -11.624 -4.905 1.645 1.00 83.50 88 LEU A N 1
ATOM 696 C CA . LEU A 1 88 ? -10.336 -5.586 1.499 1.00 83.50 88 LEU A CA 1
ATOM 697 C C . LEU A 1 88 ? -10.426 -6.707 0.462 1.00 83.50 88 LEU A C 1
ATOM 699 O O . LEU A 1 88 ? -9.620 -6.747 -0.463 1.00 83.50 88 LEU A O 1
ATOM 703 N N . ILE A 1 89 ? -11.434 -7.576 0.573 1.00 82.25 89 ILE A N 1
ATOM 704 C CA . ILE A 1 89 ? -11.679 -8.682 -0.361 1.00 82.25 89 ILE A CA 1
ATOM 705 C C . ILE A 1 89 ? -11.800 -8.161 -1.796 1.00 82.25 89 ILE A C 1
ATOM 707 O O . ILE A 1 89 ? -11.211 -8.750 -2.695 1.00 82.25 89 ILE A O 1
ATOM 711 N N . GLY A 1 90 ? -12.490 -7.037 -2.016 1.00 79.94 90 GLY A N 1
ATOM 712 C CA . GLY A 1 90 ? -12.593 -6.422 -3.343 1.00 79.94 90 GLY A CA 1
ATOM 713 C C . GLY A 1 90 ? -11.251 -5.996 -3.952 1.00 79.94 90 GLY A C 1
ATOM 714 O O . GLY A 1 90 ? -11.135 -5.941 -5.174 1.00 79.94 90 GLY A O 1
ATOM 715 N N . HIS A 1 91 ? -10.241 -5.730 -3.119 1.00 77.62 91 HIS A N 1
ATOM 716 C CA . HIS A 1 91 ? -8.894 -5.361 -3.553 1.00 77.62 91 HIS A CA 1
ATOM 717 C C . HIS A 1 91 ? -7.932 -6.548 -3.667 1.00 77.62 91 HIS A C 1
ATOM 719 O O . HIS A 1 91 ? -7.098 -6.553 -4.569 1.00 77.62 91 HIS A O 1
ATOM 725 N N . VAL A 1 92 ? -8.031 -7.544 -2.780 1.00 78.25 92 VAL A N 1
ATOM 726 C CA . VAL A 1 92 ? -7.105 -8.696 -2.763 1.00 78.25 92 VAL A CA 1
ATOM 727 C C . VAL A 1 92 ? -7.605 -9.913 -3.534 1.00 78.25 92 VAL A C 1
ATOM 729 O O . VAL A 1 92 ? -6.811 -10.786 -3.872 1.00 78.25 92 VAL A O 1
ATOM 732 N N . ALA A 1 93 ? -8.911 -10.021 -3.778 1.00 70.69 93 ALA A N 1
ATOM 733 C CA . ALA A 1 93 ? -9.512 -11.174 -4.426 1.00 70.69 93 ALA A CA 1
ATOM 734 C C . ALA A 1 93 ? -10.225 -10.749 -5.709 1.00 70.69 93 ALA A C 1
ATOM 736 O O . ALA A 1 93 ? -11.363 -10.276 -5.695 1.00 70.69 93 ALA A O 1
ATOM 737 N N . ARG A 1 94 ? -9.578 -10.987 -6.852 1.00 63.28 94 ARG A N 1
ATOM 738 C CA . ARG A 1 94 ? -10.230 -10.839 -8.153 1.00 63.28 94 ARG A CA 1
ATOM 739 C C . ARG A 1 94 ? -10.981 -12.130 -8.471 1.00 63.28 94 ARG A C 1
ATOM 741 O O . ARG A 1 94 ? -10.418 -13.218 -8.398 1.00 63.28 94 ARG A O 1
ATOM 748 N N . ASP A 1 95 ? -12.280 -12.021 -8.746 1.00 57.81 95 ASP A N 1
ATOM 749 C CA . ASP A 1 95 ? -13.178 -13.166 -8.971 1.00 57.81 95 ASP A CA 1
ATOM 750 C C . ASP A 1 95 ? -13.146 -14.221 -7.837 1.00 57.81 95 ASP A C 1
ATOM 752 O O . ASP A 1 95 ? -13.326 -15.419 -8.063 1.00 57.81 95 ASP A O 1
ATOM 756 N N . GLY A 1 96 ? -12.903 -13.777 -6.596 1.00 60.12 96 GLY A N 1
ATOM 757 C CA . GLY A 1 96 ? -12.851 -14.641 -5.412 1.00 60.12 96 GLY A CA 1
ATOM 758 C C . GLY A 1 96 ? -11.538 -15.410 -5.223 1.00 60.12 96 GLY A C 1
ATOM 759 O O . GLY A 1 96 ? -11.497 -16.330 -4.405 1.00 60.12 96 GLY A O 1
ATOM 760 N N . LYS A 1 97 ? -10.469 -15.063 -5.954 1.00 67.25 97 LYS A N 1
ATOM 761 C CA . LYS A 1 97 ? -9.138 -15.669 -5.804 1.00 67.25 97 LYS A CA 1
ATOM 762 C C . LYS A 1 97 ? -8.081 -14.627 -5.467 1.00 67.25 97 LYS A C 1
ATOM 764 O O . LYS A 1 97 ? -7.996 -13.595 -6.122 1.00 67.25 97 LYS A O 1
ATOM 769 N N . VAL A 1 98 ? -7.258 -14.952 -4.474 1.00 76.38 98 VAL A N 1
ATOM 770 C CA . VAL A 1 98 ? -6.030 -14.217 -4.156 1.00 76.38 98 VAL A CA 1
ATOM 771 C C . VAL A 1 98 ? -4.931 -14.759 -5.060 1.00 76.38 98 VAL A C 1
ATOM 773 O O . VAL A 1 98 ? -4.626 -15.953 -5.009 1.00 76.38 98 VAL A O 1
ATOM 776 N N . GLU A 1 99 ? -4.380 -13.913 -5.926 1.00 70.19 99 GLU A N 1
ATOM 777 C CA . GLU A 1 99 ? -3.421 -14.338 -6.954 1.00 70.19 99 GLU A CA 1
ATOM 778 C C . GLU A 1 99 ? -1.966 -14.038 -6.550 1.00 70.19 99 GLU A C 1
ATOM 780 O O . GLU A 1 99 ? -1.044 -14.675 -7.066 1.00 70.19 99 GLU A O 1
ATOM 785 N N . GLY A 1 100 ? -1.739 -13.119 -5.600 1.00 78.94 100 GLY A N 1
ATOM 786 C CA . GLY A 1 100 ? -0.409 -12.685 -5.174 1.00 78.94 100 GLY A CA 1
ATOM 787 C C . GLY A 1 100 ? 0.001 -13.102 -3.757 1.00 78.94 100 GLY A C 1
ATOM 788 O O . GLY A 1 100 ? -0.762 -13.006 -2.799 1.00 78.94 100 GLY A O 1
ATOM 789 N N . LEU A 1 101 ? 1.281 -13.458 -3.585 1.00 80.69 101 LEU A N 1
ATOM 790 C CA . LEU A 1 101 ? 1.873 -13.747 -2.267 1.00 80.69 101 LEU A CA 1
ATOM 791 C C . LEU A 1 101 ? 1.776 -12.552 -1.297 1.00 80.69 101 LEU A C 1
ATOM 793 O O . LEU A 1 101 ? 1.516 -12.749 -0.117 1.00 80.69 101 LEU A O 1
ATOM 797 N N . ARG A 1 102 ? 1.934 -11.320 -1.802 1.00 83.69 102 ARG A N 1
ATOM 798 C CA . ARG A 1 102 ? 1.839 -10.073 -1.012 1.00 83.69 102 ARG A CA 1
ATOM 799 C C . ARG A 1 102 ? 0.424 -9.823 -0.477 1.00 83.69 102 ARG A C 1
ATOM 801 O O . ARG A 1 102 ? 0.254 -9.359 0.642 1.00 83.69 102 ARG A O 1
ATOM 808 N N . GLU A 1 103 ? -0.594 -10.162 -1.265 1.00 82.56 103 GLU A N 1
ATOM 809 C CA . GLU A 1 103 ? -2.002 -10.064 -0.858 1.00 82.56 103 GLU A CA 1
ATOM 810 C C . GLU A 1 103 ? -2.326 -11.103 0.221 1.00 82.56 103 GLU A C 1
ATOM 812 O O . GLU A 1 103 ? -3.001 -10.794 1.200 1.00 82.56 103 GLU A O 1
ATOM 817 N N . MET A 1 104 ? -1.783 -12.318 0.086 1.00 82.50 104 MET A N 1
ATOM 818 C CA . MET A 1 104 ? -1.890 -13.355 1.114 1.00 82.50 104 MET A CA 1
ATOM 819 C C . MET A 1 104 ? -1.188 -12.949 2.418 1.00 82.50 104 MET A C 1
ATOM 821 O O . MET A 1 104 ? -1.725 -13.176 3.499 1.00 82.50 104 MET A O 1
ATOM 825 N N . GLU A 1 105 ? -0.004 -12.340 2.329 1.00 81.50 105 GLU A N 1
ATOM 826 C CA . GLU A 1 105 ? 0.731 -11.832 3.491 1.00 81.50 105 GLU A CA 1
ATOM 827 C C . GLU A 1 105 ? -0.075 -10.765 4.241 1.00 81.50 105 GLU A C 1
ATOM 829 O O . GLU A 1 105 ? -0.230 -10.867 5.458 1.00 81.50 105 GLU A O 1
ATOM 834 N N . LEU A 1 106 ? -0.673 -9.811 3.516 1.00 84.06 106 LEU A N 1
ATOM 835 C CA . LEU A 1 106 ? -1.575 -8.815 4.094 1.00 84.06 106 LEU A CA 1
ATOM 836 C C . LEU A 1 106 ? -2.757 -9.471 4.817 1.00 84.06 106 LEU A C 1
ATOM 838 O O . LEU A 1 106 ? -3.039 -9.114 5.957 1.00 84.06 106 LEU A O 1
ATOM 842 N N . LEU A 1 107 ? -3.424 -10.445 4.184 1.00 85.12 107 LEU A N 1
ATOM 843 C CA . LEU A 1 107 ? -4.554 -11.151 4.793 1.00 85.12 107 LEU A CA 1
ATOM 844 C C . LEU A 1 107 ? -4.167 -11.831 6.106 1.00 85.12 107 LEU A C 1
ATOM 846 O O . LEU A 1 107 ? -4.890 -11.712 7.090 1.00 85.12 107 LEU A O 1
ATOM 850 N N . VAL A 1 108 ? -3.033 -12.535 6.135 1.00 82.56 108 VAL A N 1
ATOM 851 C CA . VAL A 1 108 ? -2.552 -13.178 7.365 1.00 82.56 108 VAL A CA 1
ATOM 852 C C . VAL A 1 108 ? -2.269 -12.135 8.440 1.00 82.56 108 VAL A C 1
ATOM 854 O O . VAL A 1 108 ? -2.638 -12.359 9.587 1.00 82.56 108 VAL A O 1
ATOM 857 N N . HIS A 1 109 ? -1.660 -11.006 8.080 1.00 82.50 109 HIS A N 1
ATOM 858 C CA . HIS A 1 109 ? -1.272 -9.975 9.038 1.00 82.50 109 HIS A CA 1
ATOM 859 C C . HIS A 1 109 ? -2.475 -9.292 9.705 1.00 82.50 109 HIS A C 1
ATOM 861 O O . HIS A 1 109 ? -2.454 -9.074 10.910 1.00 82.50 109 HIS A O 1
ATOM 867 N N . VAL A 1 110 ? -3.548 -9.004 8.958 1.00 81.38 110 VAL A N 1
ATOM 868 C CA . VAL A 1 110 ? -4.733 -8.310 9.505 1.00 81.38 110 VAL A CA 1
ATOM 869 C C . VAL A 1 110 ? -5.658 -9.201 10.348 1.00 81.38 110 VAL A C 1
ATOM 871 O O . VAL A 1 110 ? -6.584 -8.691 10.971 1.00 81.38 110 VAL A O 1
ATOM 874 N N . MET A 1 111 ? -5.455 -10.524 10.347 1.00 77.25 111 MET A N 1
ATOM 875 C CA . MET A 1 111 ? -6.272 -11.485 11.108 1.00 77.25 111 MET A CA 1
ATOM 876 C C . MET A 1 111 ? -5.717 -11.816 12.505 1.00 77.25 111 MET A C 1
ATOM 878 O O . MET A 1 111 ? -6.355 -12.584 13.230 1.00 77.25 111 MET A O 1
ATOM 882 N N . GLN A 1 112 ? -4.526 -11.323 12.856 1.00 63.97 112 GLN A N 1
ATOM 883 C CA . GLN A 1 112 ? -3.855 -11.602 14.135 1.00 63.97 112 GLN A CA 1
ATOM 884 C C . GLN A 1 112 ? -4.160 -10.533 15.180 1.00 63.97 112 GLN A C 1
ATOM 886 O O . GLN A 1 112 ? -4.284 -10.925 16.363 1.00 63.97 112 GLN A O 1
#

Mean predicted aligned error: 5.34 Å

Nearest PDB structures (foldseek):
  7wtw-assembly1_w  TM=3.750E-01  e=9.539E+00  Homo sapiens

pLDDT: mean 86.41, std 9.68, range [56.19, 97.19]

Foldseek 3Di:
DLVLDDPLLSVLLVVLEEEPVNLVVLVCVQCVPDAGDPSSLVSLLSSVVSHPHYDPSSLVCSLVRVLRVQADPDPPHNDHDPVSVVVLCVRQPDVHDRPDPSSVVSVVSSVD

Secondary structure (DSSP, 8-state):
-GGGS-HHHHHHHHHTEE-HHHHHHHHHHH-TTSS--HHHHHHHHHHHHH-SEE-HHHHHHHHHHHHIIIIIISSSTTS--HHHHHHHHHHH-BTTB---HHHHHHHHHHT-

Radius of gyration: 13.37 Å; Cα contacts (8 Å, |Δi|>4): 105; chains: 1; bounding box: 32×29×32 Å

Sequence (112 aa):
MLYKFPPAARQMAIAGRITSDDVLTLRKLVYPDGKISQTEADWIFELNHACGDVDPAWSTLFVEALTDFLVYQMEPQGYLSDDNASWLIGHVARDGKVEGLREMELLVHVMQ

Solvent-accessible surface area (backbone atoms only — not comparable to full-atom values): 6385 Å² total; per-residue (Å²): 121,70,84,78,46,58,76,70,60,34,53,32,41,74,68,26,36,39,49,68,69,49,42,60,51,46,54,54,68,42,35,75,84,76,51,54,50,72,71,41,48,53,48,53,53,53,42,57,70,44,28,84,51,63,35,72,67,45,55,53,50,53,40,51,51,50,39,45,29,52,29,66,65,33,80,54,65,78,39,75,38,74,66,56,45,52,54,48,44,67,74,45,25,66,96,81,39,70,86,46,73,67,49,52,49,37,55,58,62,74,73,112